Protein AF-A0A7J7L2Y9-F1 (afdb_monomer_lite)

Structure (mmCIF, N/CA/C/O backbone):
data_AF-A0A7J7L2Y9-F1
#
_entry.id   AF-A0A7J7L2Y9-F1
#
loop_
_atom_site.group_PDB
_atom_site.id
_atom_site.type_symbol
_atom_site.label_atom_id
_atom_site.label_alt_id
_atom_site.label_comp_id
_atom_site.label_asym_id
_atom_site.label_entity_id
_atom_site.label_seq_id
_atom_site.pdbx_PDB_ins_code
_atom_site.Cartn_x
_atom_site.Cartn_y
_atom_site.Cartn_z
_atom_site.occupancy
_atom_site.B_iso_or_equiv
_atom_site.auth_seq_id
_atom_site.auth_comp_id
_atom_site.auth_asym_id
_atom_site.auth_atom_id
_atom_site.pdbx_PDB_model_num
ATOM 1 N N . MET A 1 1 ? 35.751 3.168 -17.459 1.00 68.06 1 MET A N 1
ATOM 2 C CA . MET A 1 1 ? 35.121 4.435 -17.011 1.00 68.06 1 MET A CA 1
ATOM 3 C C . MET A 1 1 ? 33.620 4.453 -17.312 1.00 68.06 1 MET A C 1
ATOM 5 O O . MET A 1 1 ? 32.846 4.685 -16.393 1.00 68.06 1 MET A O 1
ATOM 9 N N . TYR A 1 2 ? 33.206 4.092 -18.534 1.00 78.19 2 TYR A N 1
ATOM 10 C CA . TYR A 1 2 ? 31.797 3.973 -18.947 1.00 78.19 2 TYR A CA 1
ATOM 11 C C . TYR A 1 2 ? 30.929 3.094 -18.023 1.00 78.19 2 TYR A C 1
ATOM 13 O O . TYR A 1 2 ? 29.854 3.510 -17.608 1.00 78.19 2 TYR A O 1
ATOM 21 N N . SER A 1 3 ? 31.435 1.933 -17.593 1.00 78.69 3 SER A N 1
ATOM 22 C CA . SER A 1 3 ? 30.725 1.029 -16.672 1.00 78.69 3 SER A CA 1
ATOM 23 C C . SER A 1 3 ? 30.419 1.648 -15.300 1.00 78.69 3 SER A C 1
ATOM 25 O O . SER A 1 3 ? 29.363 1.388 -14.728 1.00 78.69 3 SER A O 1
ATOM 27 N N . LYS A 1 4 ? 31.309 2.505 -14.777 1.00 83.50 4 LYS A N 1
ATOM 28 C CA . LYS A 1 4 ? 31.104 3.203 -13.495 1.00 83.50 4 LYS A CA 1
ATOM 29 C C . LYS A 1 4 ? 30.060 4.312 -13.623 1.00 83.50 4 LYS A C 1
ATOM 31 O O . LYS A 1 4 ? 29.207 4.441 -12.751 1.00 83.50 4 LYS A O 1
ATOM 36 N N . VAL A 1 5 ? 30.106 5.075 -14.717 1.00 89.75 5 VAL A N 1
ATOM 37 C CA . VAL A 1 5 ? 29.112 6.124 -15.000 1.00 89.75 5 VAL A CA 1
ATOM 38 C C . VAL A 1 5 ? 27.732 5.498 -15.195 1.00 89.75 5 VAL A C 1
ATOM 40 O O . VAL A 1 5 ? 26.779 5.920 -14.549 1.00 89.75 5 VAL A O 1
ATOM 43 N N . LEU A 1 6 ? 27.639 4.431 -15.993 1.00 86.50 6 LEU A N 1
ATOM 44 C CA . LEU A 1 6 ? 26.393 3.701 -16.217 1.00 86.50 6 LEU A CA 1
ATOM 45 C C . LEU A 1 6 ? 25.810 3.136 -14.913 1.00 86.50 6 LEU A C 1
ATOM 47 O O . LEU A 1 6 ? 24.625 3.308 -14.651 1.00 86.50 6 LEU A O 1
ATOM 51 N N . SER A 1 7 ? 26.639 2.519 -14.066 1.00 84.75 7 SER A N 1
ATOM 52 C CA . SER A 1 7 ? 26.204 1.998 -12.763 1.00 84.75 7 SER A CA 1
ATOM 53 C C . SER A 1 7 ? 25.677 3.103 -11.832 1.00 84.75 7 SER A C 1
ATOM 55 O O . SER A 1 7 ? 24.648 2.931 -11.174 1.00 84.75 7 SER A O 1
ATOM 57 N N . SER A 1 8 ? 26.322 4.274 -11.830 1.00 88.06 8 SER A N 1
ATOM 58 C CA . SER A 1 8 ? 25.872 5.445 -11.064 1.00 88.06 8 SER A CA 1
ATOM 59 C C . SER A 1 8 ? 24.520 5.983 -11.556 1.00 88.06 8 SER A C 1
ATOM 61 O O . SER A 1 8 ? 23.608 6.224 -10.756 1.00 88.06 8 SER A O 1
ATOM 63 N N . VAL A 1 9 ? 24.351 6.101 -12.878 1.00 91.00 9 VAL A N 1
ATOM 64 C CA . VAL A 1 9 ? 23.092 6.544 -13.497 1.00 91.00 9 VAL A CA 1
ATOM 65 C C . VAL A 1 9 ? 21.967 5.550 -13.206 1.00 91.00 9 VAL A C 1
ATOM 67 O O . VAL A 1 9 ? 20.908 5.955 -12.728 1.00 91.00 9 VAL A O 1
ATOM 70 N N . LEU A 1 10 ? 22.209 4.248 -13.402 1.00 87.88 10 LEU A N 1
ATOM 71 C CA . LEU A 1 10 ? 21.242 3.191 -13.095 1.00 87.88 10 LEU A CA 1
ATOM 72 C C . LEU A 1 10 ? 20.845 3.194 -11.619 1.00 87.88 10 LEU A C 1
ATOM 74 O O . LEU A 1 10 ? 19.669 3.055 -11.305 1.00 87.88 10 LEU A O 1
ATOM 78 N N . THR A 1 11 ? 21.795 3.413 -10.707 1.00 87.75 11 THR A N 1
ATOM 79 C CA . THR A 1 11 ? 21.499 3.503 -9.271 1.00 87.75 11 THR A CA 1
ATOM 80 C C . THR A 1 11 ? 20.627 4.717 -8.949 1.00 87.75 11 THR A C 1
ATOM 82 O O . THR A 1 11 ? 19.679 4.597 -8.176 1.00 87.75 11 THR A O 1
ATOM 85 N N . SER A 1 12 ? 20.895 5.872 -9.561 1.00 89.94 12 SER A N 1
ATOM 86 C CA . SER A 1 12 ? 20.072 7.076 -9.379 1.00 89.94 12 SER A CA 1
ATOM 87 C C . SER A 1 12 ? 18.645 6.874 -9.899 1.00 89.94 12 SER A C 1
ATOM 89 O O . SER A 1 12 ? 17.677 7.187 -9.204 1.00 89.94 12 SER A O 1
ATOM 91 N N . MET A 1 13 ? 18.501 6.282 -11.089 1.00 91.25 13 MET A N 1
ATOM 92 C CA . MET A 1 13 ? 17.195 5.945 -11.666 1.00 91.25 13 MET A CA 1
ATOM 93 C C . MET A 1 13 ? 16.457 4.893 -10.832 1.00 91.25 13 MET A C 1
ATOM 95 O O . MET A 1 13 ? 15.243 4.995 -10.653 1.00 91.25 13 MET A O 1
ATOM 99 N N . GLN A 1 14 ? 17.182 3.918 -10.278 1.00 88.00 14 GLN A N 1
ATOM 100 C CA . GLN A 1 14 ? 16.634 2.908 -9.379 1.00 88.00 14 GLN A CA 1
ATOM 101 C C . GLN A 1 14 ? 16.033 3.551 -8.130 1.00 88.00 14 GLN A C 1
ATOM 103 O O . GLN A 1 14 ? 14.875 3.297 -7.814 1.00 88.00 14 GLN A O 1
ATOM 108 N N . VAL A 1 15 ? 16.790 4.414 -7.446 1.00 88.19 15 VAL A N 1
ATOM 109 C CA . VAL A 1 15 ? 16.328 5.097 -6.226 1.00 88.19 15 VAL A CA 1
ATOM 110 C C . VAL A 1 15 ? 15.095 5.954 -6.510 1.00 88.19 15 VAL A C 1
ATOM 112 O O . VAL A 1 15 ? 14.123 5.909 -5.758 1.00 88.19 15 VAL A O 1
ATOM 115 N N . TRP A 1 16 ? 15.097 6.698 -7.618 1.00 90.69 16 TRP A N 1
ATOM 116 C CA . TRP A 1 16 ? 13.943 7.503 -8.019 1.00 90.69 16 TRP A CA 1
ATOM 117 C C . TRP A 1 16 ? 12.701 6.644 -8.294 1.00 90.69 16 TRP A C 1
ATOM 119 O O . TRP A 1 16 ? 11.602 6.969 -7.838 1.00 90.69 16 TRP A O 1
ATOM 129 N N . SER A 1 17 ? 12.881 5.522 -8.994 1.00 90.31 17 SER A N 1
ATOM 130 C CA . SER A 1 17 ? 11.797 4.591 -9.321 1.00 90.31 17 SER A CA 1
ATOM 131 C C . SER A 1 17 ? 11.218 3.950 -8.062 1.00 90.31 17 SER A C 1
ATOM 133 O O . SER A 1 17 ? 10.003 3.934 -7.872 1.00 90.31 17 SER A O 1
ATOM 135 N N . GLU A 1 18 ? 12.083 3.490 -7.157 1.00 87.62 18 GLU A N 1
ATOM 136 C CA . GLU A 1 1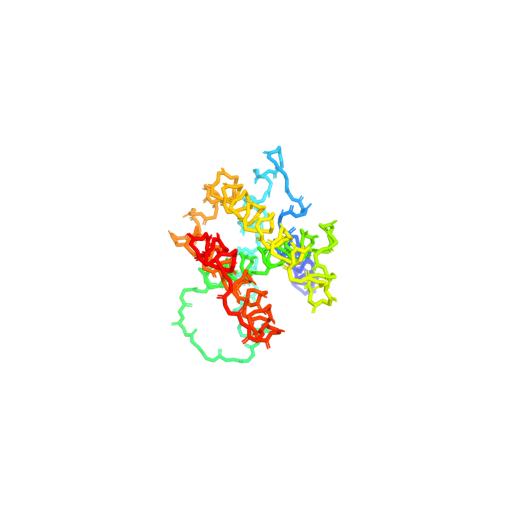8 ? 11.686 2.947 -5.857 1.00 87.62 18 GLU A CA 1
ATOM 137 C C . GLU A 1 18 ? 10.918 3.981 -5.031 1.00 87.62 18 GLU A C 1
ATOM 139 O O . GLU A 1 18 ? 9.863 3.659 -4.497 1.00 87.62 18 GLU A O 1
ATOM 144 N N . MET A 1 19 ? 11.369 5.238 -4.976 1.00 88.38 19 MET A N 1
ATOM 145 C CA . MET A 1 19 ? 10.673 6.301 -4.243 1.00 88.38 19 MET A CA 1
ATOM 146 C C . MET A 1 19 ? 9.240 6.522 -4.751 1.00 88.38 19 MET A C 1
ATOM 148 O O . MET A 1 19 ? 8.324 6.735 -3.956 1.00 88.38 19 MET A O 1
ATOM 152 N N . ARG A 1 20 ? 9.022 6.438 -6.069 1.00 90.00 20 ARG A N 1
ATOM 153 C CA . ARG A 1 20 ? 7.683 6.537 -6.672 1.00 90.00 20 ARG A CA 1
ATOM 154 C C . ARG A 1 20 ? 6.813 5.323 -6.360 1.00 90.00 20 ARG A C 1
ATOM 156 O O . ARG A 1 20 ? 5.628 5.497 -6.085 1.00 90.00 20 ARG A O 1
ATOM 163 N N . LEU A 1 21 ? 7.391 4.121 -6.374 1.00 90.81 21 LEU A N 1
ATOM 164 C CA . LEU A 1 21 ? 6.697 2.877 -6.027 1.00 90.81 21 LEU A CA 1
ATOM 165 C C . LEU A 1 21 ? 6.378 2.791 -4.526 1.00 90.81 21 LEU A C 1
ATOM 167 O O . LEU A 1 21 ? 5.343 2.261 -4.155 1.00 90.81 21 LEU A O 1
ATOM 171 N N . LEU A 1 22 ? 7.196 3.367 -3.647 1.00 90.81 22 LEU A N 1
ATOM 172 C CA . LEU A 1 22 ? 6.944 3.412 -2.199 1.00 90.81 22 LEU A CA 1
ATOM 173 C C . LEU A 1 22 ? 5.758 4.311 -1.801 1.00 90.81 22 LEU A C 1
ATOM 175 O O . LEU A 1 22 ? 5.251 4.207 -0.685 1.00 90.81 22 LEU A O 1
ATOM 179 N N . ASP A 1 23 ? 5.312 5.197 -2.692 1.00 91.06 23 ASP A N 1
ATOM 180 C CA . ASP A 1 23 ? 4.135 6.054 -2.507 1.00 91.06 23 ASP A CA 1
ATOM 181 C C . ASP A 1 23 ? 3.291 6.065 -3.795 1.00 91.06 23 ASP A C 1
ATOM 183 O O . ASP A 1 23 ? 2.898 7.125 -4.300 1.00 91.06 23 ASP A O 1
ATOM 187 N N . TYR A 1 24 ? 3.036 4.880 -4.371 1.00 92.94 24 TYR A N 1
ATOM 188 C CA . TYR A 1 24 ? 2.310 4.757 -5.639 1.00 92.94 24 TYR A CA 1
ATOM 189 C C . TYR A 1 24 ? 0.882 5.301 -5.554 1.00 92.94 24 TYR A C 1
ATOM 191 O O . TYR A 1 24 ? 0.395 5.869 -6.525 1.00 92.94 24 TYR A O 1
ATOM 199 N N . HIS A 1 25 ? 0.250 5.246 -4.379 1.00 91.25 25 HIS A N 1
ATOM 200 C CA . HIS A 1 25 ? -1.058 5.861 -4.131 1.00 91.25 25 HIS A CA 1
ATOM 201 C C . HIS A 1 25 ? -1.079 7.382 -4.355 1.00 91.25 25 HIS A C 1
ATOM 203 O O . HIS A 1 25 ? -2.137 7.943 -4.640 1.00 91.25 25 HIS A O 1
ATOM 209 N N . LYS A 1 26 ? 0.071 8.055 -4.194 1.00 89.94 26 LYS A N 1
ATOM 210 C CA . LYS A 1 26 ? 0.248 9.487 -4.482 1.00 89.94 26 LYS A CA 1
ATOM 211 C C . LYS A 1 26 ? 0.775 9.718 -5.894 1.00 89.94 26 LYS A C 1
ATOM 213 O O . LYS A 1 26 ? 0.414 10.703 -6.530 1.00 89.94 26 LYS A O 1
ATOM 218 N N . SER A 1 27 ? 1.674 8.853 -6.354 1.00 86.88 27 SER A N 1
ATOM 219 C CA . SER A 1 27 ? 2.384 9.033 -7.624 1.00 86.88 27 SER A CA 1
ATOM 220 C C . SER A 1 27 ? 1.551 8.632 -8.841 1.00 86.88 27 SER A C 1
ATOM 222 O O . SER A 1 27 ? 1.769 9.173 -9.924 1.00 86.88 27 SER A O 1
ATOM 224 N N . PHE A 1 28 ? 0.597 7.717 -8.671 1.00 88.88 28 PHE A N 1
ATOM 225 C CA . PHE A 1 28 ? -0.208 7.172 -9.755 1.00 88.88 28 PHE A CA 1
ATOM 226 C C . PHE A 1 28 ? -1.701 7.269 -9.447 1.00 88.88 28 PHE A C 1
ATOM 228 O O . PHE A 1 28 ? -2.158 7.077 -8.322 1.00 88.88 28 PHE A O 1
ATOM 235 N N . HIS A 1 29 ? -2.470 7.567 -10.486 1.00 83.50 29 HIS A N 1
ATOM 236 C CA . HIS A 1 29 ? -3.927 7.549 -10.478 1.00 83.50 29 HIS A CA 1
ATOM 237 C C . HIS A 1 29 ? -4.409 6.646 -11.618 1.00 83.50 29 HIS A C 1
ATOM 239 O O . HIS A 1 29 ? -3.602 6.130 -12.388 1.00 83.50 29 HIS A O 1
ATOM 245 N N . LYS A 1 30 ? -5.726 6.459 -11.755 1.00 75.94 30 LYS A N 1
ATOM 246 C CA . LYS A 1 30 ? -6.318 5.518 -12.722 1.00 75.94 30 LYS A CA 1
ATOM 247 C C . LYS A 1 30 ? -5.796 5.693 -14.163 1.00 75.94 30 LYS A C 1
ATOM 249 O O . LYS A 1 30 ? -5.631 4.703 -14.862 1.00 75.94 30 LYS A O 1
ATOM 254 N N . GLY A 1 31 ? -5.479 6.924 -14.576 1.00 80.62 31 GLY A N 1
ATOM 255 C CA . GLY A 1 31 ? -4.918 7.232 -15.899 1.00 80.62 31 GLY A CA 1
ATOM 256 C C . GLY A 1 31 ? -3.416 6.963 -16.054 1.00 80.62 31 GLY A C 1
ATOM 257 O O . GLY A 1 31 ? -2.957 6.702 -17.160 1.00 80.62 31 GLY A O 1
ATOM 258 N N . THR A 1 32 ? -2.638 6.978 -14.968 1.00 86.44 32 THR A N 1
ATOM 259 C CA . THR A 1 32 ? -1.181 6.742 -15.003 1.00 86.44 32 THR A CA 1
ATOM 260 C C . THR A 1 32 ? -0.780 5.370 -14.482 1.00 86.44 32 THR A C 1
ATOM 262 O O . THR A 1 32 ? 0.408 5.066 -14.401 1.00 86.44 32 THR A O 1
ATOM 265 N N . VAL A 1 33 ? -1.747 4.510 -14.161 1.00 85.38 33 VAL A N 1
ATOM 266 C CA . VAL A 1 33 ? -1.483 3.198 -13.566 1.00 85.38 33 VAL A CA 1
ATOM 267 C C . VAL A 1 33 ? -0.663 2.293 -14.499 1.00 85.38 33 VAL A C 1
ATOM 269 O O . VAL A 1 33 ? 0.223 1.587 -14.035 1.00 85.38 33 VAL A O 1
ATOM 272 N N . GLY A 1 34 ? -0.828 2.404 -15.822 1.00 85.12 34 GLY A N 1
ATOM 273 C CA . GLY A 1 34 ? 0.030 1.697 -16.787 1.00 85.12 34 GLY A CA 1
ATOM 274 C C . GLY A 1 34 ? 1.509 2.114 -16.726 1.00 85.12 34 GLY A C 1
ATOM 275 O O . GLY A 1 34 ? 2.397 1.297 -16.954 1.00 85.12 34 GLY A O 1
ATOM 276 N N . LEU A 1 35 ? 1.808 3.360 -16.334 1.00 87.50 35 LEU A N 1
ATOM 277 C CA . LEU A 1 35 ? 3.190 3.807 -16.117 1.00 87.50 35 LEU A CA 1
ATOM 278 C C . LEU A 1 35 ? 3.807 3.156 -14.875 1.00 87.50 35 LEU A C 1
ATOM 280 O O . LEU A 1 35 ? 5.018 2.943 -14.839 1.00 87.50 35 LEU A O 1
ATOM 284 N N . MET A 1 36 ? 2.988 2.816 -13.874 1.00 91.00 36 MET A N 1
ATOM 285 C CA . MET A 1 36 ? 3.441 2.093 -12.685 1.00 91.00 36 MET A CA 1
ATOM 286 C C . MET A 1 36 ? 3.956 0.702 -13.053 1.00 91.00 36 MET A C 1
ATOM 288 O O . MET A 1 36 ? 4.977 0.285 -12.517 1.00 91.00 36 MET A O 1
ATOM 292 N N . GLU A 1 37 ? 3.299 0.006 -13.985 1.00 89.12 37 GLU A N 1
ATOM 293 C CA . GLU A 1 37 ? 3.748 -1.307 -14.461 1.00 89.12 37 GLU A CA 1
ATOM 294 C C . GLU A 1 37 ? 5.133 -1.228 -15.116 1.00 89.12 37 GLU A C 1
ATOM 296 O O . GLU A 1 37 ? 6.037 -1.985 -14.755 1.00 89.12 37 GLU A O 1
ATOM 301 N N . ASN A 1 38 ? 5.328 -0.256 -16.012 1.00 90.06 38 ASN A N 1
ATOM 302 C CA . ASN A 1 38 ? 6.620 -0.016 -16.657 1.00 90.06 38 ASN A CA 1
ATOM 303 C C . ASN A 1 38 ? 7.707 0.319 -15.630 1.00 90.06 38 ASN A C 1
ATOM 305 O O . ASN A 1 38 ? 8.823 -0.196 -15.708 1.00 90.06 38 ASN A O 1
ATOM 309 N N . LEU A 1 39 ? 7.373 1.152 -14.641 1.00 90.81 39 LEU A N 1
ATOM 310 C CA . LEU A 1 39 ? 8.307 1.540 -13.591 1.00 90.81 39 LEU A CA 1
ATOM 311 C C . LEU A 1 39 ? 8.669 0.366 -12.675 1.00 90.81 39 LEU A C 1
ATOM 313 O O . LEU A 1 39 ? 9.819 0.248 -12.258 1.00 90.81 39 LEU A O 1
ATOM 317 N N . LEU A 1 40 ? 7.712 -0.514 -12.380 1.00 89.31 40 LEU A N 1
ATOM 318 C CA . LEU A 1 40 ? 7.939 -1.714 -11.582 1.00 89.31 40 LEU A CA 1
ATOM 319 C C . LEU A 1 40 ? 8.839 -2.704 -12.335 1.00 89.31 40 LEU A C 1
ATOM 321 O O . LEU A 1 40 ? 9.831 -3.168 -11.777 1.00 89.31 40 LEU A O 1
ATOM 325 N N . SER A 1 41 ? 8.561 -2.946 -13.619 1.00 89.69 41 SER A N 1
ATOM 326 C CA . SER A 1 41 ? 9.413 -3.755 -14.501 1.00 89.69 41 SER A CA 1
ATOM 327 C C . SER A 1 41 ? 10.848 -3.215 -14.565 1.00 89.69 41 SER A C 1
ATOM 329 O O . SER A 1 41 ? 11.813 -3.962 -14.372 1.00 89.69 41 SER A O 1
ATOM 331 N N . PHE A 1 42 ? 10.998 -1.898 -14.742 1.00 89.94 42 PHE A N 1
ATOM 332 C CA . PHE A 1 42 ? 12.292 -1.220 -14.723 1.00 89.94 42 PHE A CA 1
ATOM 333 C C . PHE A 1 42 ? 13.015 -1.388 -13.379 1.00 89.94 42 PHE A C 1
ATOM 335 O O . PHE A 1 42 ? 14.149 -1.866 -13.354 1.00 89.94 42 PHE A O 1
ATOM 342 N N . ALA A 1 43 ? 12.358 -1.066 -12.260 1.00 87.62 43 ALA A N 1
ATOM 343 C CA . ALA A 1 43 ? 12.958 -1.129 -10.928 1.00 87.62 43 ALA A CA 1
ATOM 344 C C . ALA A 1 43 ? 13.378 -2.554 -10.535 1.00 87.62 43 ALA A C 1
ATOM 346 O O . ALA A 1 43 ? 14.377 -2.750 -9.842 1.00 87.62 43 ALA A O 1
ATOM 347 N N . LEU A 1 44 ? 12.631 -3.571 -10.964 1.00 85.44 44 LEU A N 1
ATOM 348 C CA . LEU A 1 44 ? 12.986 -4.968 -10.722 1.00 85.44 44 LEU A CA 1
ATOM 349 C C . LEU A 1 44 ? 14.148 -5.419 -11.614 1.00 85.44 44 LEU A C 1
ATOM 351 O O . LEU A 1 44 ? 15.061 -6.094 -11.138 1.00 85.44 44 LEU A O 1
ATOM 355 N N . SER A 1 45 ? 14.153 -5.011 -12.883 1.00 87.06 45 SER A N 1
ATOM 356 C CA . SER A 1 45 ? 15.222 -5.340 -13.834 1.00 87.06 45 SER A CA 1
ATOM 357 C C . SER A 1 45 ? 16.550 -4.692 -13.444 1.00 87.06 45 SER A C 1
ATOM 359 O O . SER A 1 45 ? 17.580 -5.362 -13.403 1.00 87.06 45 SER A O 1
ATOM 361 N N . VAL A 1 46 ? 16.537 -3.411 -13.072 1.00 85.88 46 VAL A N 1
ATOM 362 C CA . VAL A 1 46 ? 17.740 -2.691 -12.637 1.00 85.88 46 VAL A CA 1
ATOM 363 C C . VAL A 1 46 ? 18.243 -3.203 -11.286 1.00 85.88 46 VAL A C 1
ATOM 365 O O . VAL A 1 46 ? 19.452 -3.356 -11.120 1.00 85.88 46 VAL A O 1
ATOM 368 N N . ALA A 1 47 ? 17.361 -3.569 -10.347 1.00 84.12 47 ALA A N 1
ATOM 369 C CA . ALA A 1 47 ? 17.778 -4.230 -9.106 1.00 84.12 47 ALA A CA 1
ATOM 370 C C . ALA A 1 47 ? 18.513 -5.557 -9.370 1.00 84.12 47 ALA A C 1
ATOM 372 O O . ALA A 1 47 ? 19.537 -5.820 -8.7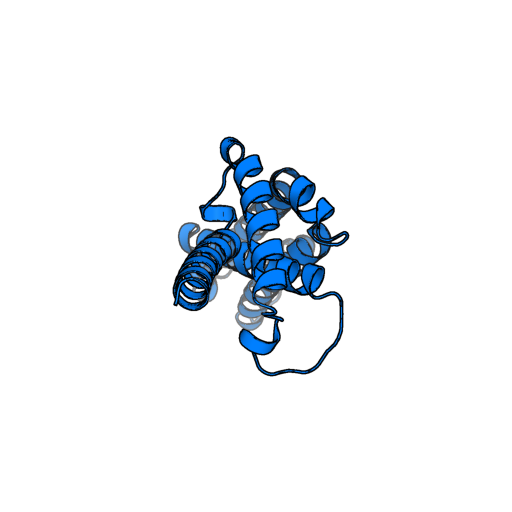33 1.00 84.12 47 ALA A O 1
ATOM 373 N N . LYS A 1 48 ? 18.030 -6.361 -10.331 1.00 83.94 48 LYS A N 1
ATOM 374 C CA . LYS A 1 48 ? 18.699 -7.597 -10.772 1.00 83.94 48 LYS A CA 1
ATOM 375 C C . LYS A 1 48 ? 20.066 -7.306 -11.400 1.00 83.94 48 LYS A C 1
ATOM 377 O O . LYS A 1 48 ? 21.044 -7.936 -11.013 1.00 83.94 48 LYS A O 1
ATOM 382 N N . ILE A 1 49 ? 20.156 -6.325 -12.303 1.00 82.56 49 ILE A N 1
ATOM 383 C CA . ILE A 1 49 ? 21.414 -5.937 -12.975 1.00 82.56 49 ILE A CA 1
ATOM 384 C C . ILE A 1 49 ? 22.459 -5.434 -11.973 1.00 82.56 49 ILE A C 1
ATOM 386 O O . ILE A 1 49 ? 23.627 -5.804 -12.054 1.00 82.56 49 ILE A O 1
ATOM 390 N N . LEU A 1 50 ? 22.050 -4.612 -11.006 1.00 80.50 50 LEU A N 1
ATOM 391 C CA . LEU A 1 50 ? 22.940 -4.083 -9.969 1.00 80.50 50 LEU A CA 1
ATOM 392 C C . LEU A 1 50 ? 23.293 -5.127 -8.893 1.00 80.50 50 LEU A C 1
ATOM 394 O O . LEU A 1 50 ? 23.977 -4.786 -7.929 1.00 80.50 50 LEU A O 1
ATOM 398 N N . ASN A 1 51 ? 22.800 -6.369 -9.022 1.00 70.12 51 ASN A N 1
ATOM 399 C CA . ASN A 1 51 ? 22.863 -7.428 -8.012 1.00 70.12 51 ASN A CA 1
ATOM 400 C C . ASN A 1 51 ? 22.467 -6.923 -6.608 1.00 70.12 51 ASN A C 1
ATOM 402 O O . ASN A 1 51 ? 22.999 -7.336 -5.575 1.00 70.12 51 ASN A O 1
ATOM 406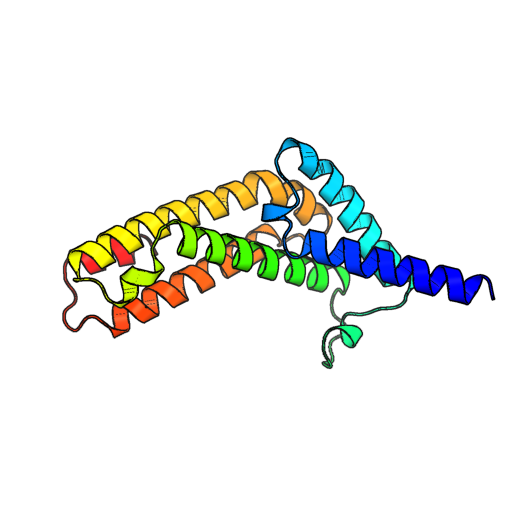 N N . LYS A 1 52 ? 21.547 -5.953 -6.572 1.00 63.88 52 LYS A N 1
ATOM 407 C CA . LYS A 1 52 ? 21.153 -5.227 -5.369 1.00 63.88 52 LYS A CA 1
ATOM 408 C C . LYS A 1 52 ? 19.977 -5.973 -4.745 1.00 63.88 52 LYS A C 1
ATOM 410 O O . LYS A 1 52 ? 18.828 -5.540 -4.811 1.00 63.88 52 LYS A O 1
ATOM 415 N N . GLY A 1 53 ? 20.277 -7.136 -4.168 1.00 54.47 53 GLY A N 1
ATOM 416 C CA . GLY A 1 53 ? 19.342 -7.846 -3.299 1.00 54.47 53 GLY A CA 1
ATOM 417 C C . GLY A 1 53 ? 18.891 -6.970 -2.121 1.00 54.47 53 GLY A C 1
ATOM 418 O O . GLY A 1 53 ? 19.507 -5.946 -1.805 1.00 54.47 53 GLY A O 1
ATOM 419 N N . ILE A 1 54 ? 17.810 -7.378 -1.449 1.00 48.59 54 ILE A N 1
ATOM 420 C CA . ILE A 1 54 ? 17.226 -6.693 -0.272 1.00 48.59 54 ILE A CA 1
ATOM 421 C C . ILE A 1 54 ? 18.258 -6.480 0.856 1.00 48.59 54 ILE A C 1
ATOM 423 O O . ILE A 1 54 ? 18.101 -5.580 1.680 1.00 48.59 54 ILE A O 1
ATOM 427 N N . SER A 1 55 ? 19.368 -7.224 0.829 1.00 46.50 55 SER A N 1
ATOM 428 C CA . SER A 1 55 ? 20.545 -7.051 1.684 1.00 46.50 55 SER A CA 1
ATOM 429 C C . SER A 1 55 ? 21.061 -5.608 1.761 1.00 46.50 55 SER A C 1
ATOM 431 O O . SER A 1 55 ? 21.550 -5.205 2.813 1.00 46.50 55 SER A O 1
ATOM 433 N N . ASN A 1 56 ? 20.895 -4.802 0.707 1.00 46.56 56 ASN A N 1
ATOM 434 C CA . ASN A 1 56 ? 21.306 -3.393 0.708 1.00 46.56 56 ASN A CA 1
ATOM 435 C C . ASN A 1 56 ? 20.253 -2.413 1.253 1.00 46.56 56 ASN A C 1
ATOM 437 O O . ASN A 1 56 ? 20.544 -1.221 1.333 1.00 46.56 56 ASN A O 1
ATOM 441 N N . LEU A 1 57 ? 19.050 -2.875 1.617 1.00 49.12 57 LEU A N 1
ATOM 442 C CA . LEU A 1 57 ? 18.044 -2.027 2.262 1.00 49.12 57 LEU A CA 1
ATOM 443 C C . LEU A 1 57 ? 17.996 -2.238 3.780 1.00 49.12 57 LEU A C 1
ATOM 445 O O . LEU A 1 57 ? 17.857 -1.246 4.487 1.00 49.12 57 LEU A O 1
ATOM 449 N N . LYS A 1 58 ? 18.187 -3.468 4.293 1.00 44.78 58 LYS A N 1
ATOM 450 C CA . LYS A 1 58 ? 18.516 -3.764 5.705 1.00 44.78 58 LYS A CA 1
ATOM 451 C C . LYS A 1 58 ? 19.201 -5.133 5.827 1.00 44.78 58 LYS A C 1
ATOM 453 O O . LYS A 1 58 ? 18.697 -6.128 5.323 1.00 44.78 58 LYS A O 1
ATOM 458 N N . ARG A 1 59 ? 20.325 -5.173 6.548 1.00 50.12 59 ARG A N 1
ATOM 459 C CA . ARG A 1 59 ? 21.014 -6.367 7.072 1.00 50.12 59 ARG A CA 1
ATOM 460 C C . ARG A 1 59 ? 20.011 -7.425 7.573 1.00 50.12 59 ARG A C 1
ATOM 462 O O . ARG A 1 59 ? 19.294 -7.156 8.531 1.00 50.12 59 ARG A O 1
ATOM 469 N N . GLY A 1 60 ? 19.993 -8.614 6.966 1.00 35.44 60 GLY A N 1
ATOM 470 C CA . GLY A 1 60 ? 19.188 -9.752 7.426 1.00 35.44 60 GLY A CA 1
ATOM 471 C C . GLY A 1 60 ? 19.050 -10.855 6.374 1.00 35.44 60 GLY A C 1
ATOM 472 O O . GLY A 1 60 ? 18.604 -10.594 5.263 1.00 35.44 60 GLY A O 1
ATOM 473 N N . ASN A 1 61 ? 19.476 -12.065 6.740 1.00 40.72 61 ASN A N 1
ATOM 474 C CA . ASN A 1 61 ? 19.438 -13.303 5.958 1.00 40.72 61 ASN A CA 1
ATOM 475 C C . ASN A 1 61 ? 18.039 -13.674 5.443 1.00 40.72 61 ASN A C 1
ATOM 477 O O . ASN A 1 61 ? 17.051 -13.501 6.151 1.00 40.72 61 ASN A O 1
ATOM 481 N N . GLY A 1 62 ? 18.008 -14.316 4.274 1.00 36.97 62 GLY A N 1
ATOM 482 C CA . GLY A 1 62 ? 16.857 -15.065 3.771 1.00 36.97 62 GLY A CA 1
ATOM 483 C C . GLY A 1 62 ? 16.847 -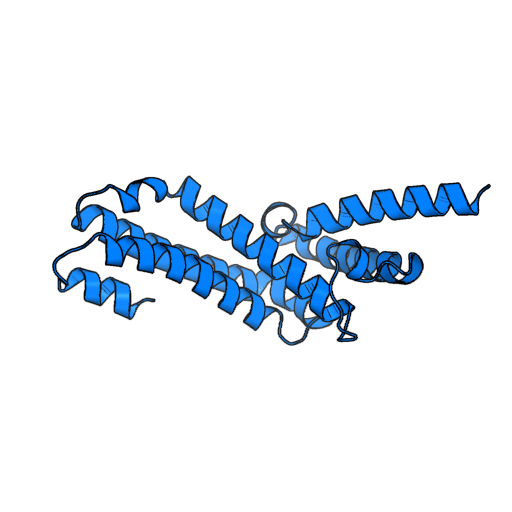15.113 2.248 1.00 36.97 62 GLY A C 1
ATOM 484 O O . GLY A 1 62 ? 16.485 -14.134 1.601 1.00 36.97 62 GLY A O 1
ATOM 485 N N . VAL A 1 63 ? 17.278 -16.237 1.673 1.00 48.12 63 VAL A N 1
ATOM 486 C CA . VAL A 1 63 ? 17.053 -16.553 0.256 1.00 48.12 63 VAL A CA 1
ATOM 487 C C . VAL A 1 63 ? 15.586 -16.948 0.124 1.00 48.12 63 VAL A C 1
ATOM 489 O O . VAL A 1 63 ? 15.228 -18.103 0.308 1.00 48.12 63 VAL A O 1
ATOM 492 N N . GLU A 1 64 ? 14.735 -15.967 -0.141 1.00 45.81 64 GLU A N 1
ATOM 493 C CA . GLU A 1 64 ? 13.331 -16.159 -0.495 1.00 45.81 64 GLU A CA 1
ATOM 494 C C . GLU A 1 64 ? 12.946 -15.083 -1.513 1.00 45.81 64 GLU A C 1
ATOM 496 O O . GLU A 1 64 ? 13.462 -13.964 -1.447 1.00 45.81 64 GLU A O 1
ATOM 501 N N . ASP A 1 65 ? 12.115 -15.464 -2.488 1.00 51.94 65 ASP A N 1
ATOM 502 C CA . ASP A 1 65 ? 11.700 -14.714 -3.683 1.00 51.94 65 ASP A CA 1
ATOM 503 C C . ASP A 1 65 ? 11.933 -13.190 -3.602 1.00 51.94 65 ASP A C 1
ATOM 505 O O . ASP A 1 65 ? 11.117 -12.402 -3.108 1.00 51.94 65 ASP A O 1
ATOM 509 N N . SER A 1 66 ? 13.105 -12.768 -4.090 1.00 58.91 66 SER A N 1
ATOM 510 C CA . SER A 1 66 ? 13.601 -11.396 -3.939 1.00 58.91 66 SER A CA 1
ATOM 511 C C . SER A 1 66 ? 12.728 -10.367 -4.656 1.00 58.91 66 SER A C 1
ATOM 513 O O . SER A 1 66 ? 12.793 -9.178 -4.337 1.00 58.91 66 SER A O 1
ATOM 515 N N . THR A 1 67 ? 11.906 -10.812 -5.611 1.00 58.72 67 THR A N 1
ATOM 516 C CA . THR A 1 67 ? 10.977 -9.958 -6.351 1.00 58.72 67 THR A CA 1
ATOM 517 C C . THR A 1 67 ? 9.685 -9.773 -5.562 1.00 58.72 67 THR A C 1
ATOM 519 O O . THR A 1 67 ? 9.309 -8.627 -5.301 1.00 58.72 67 THR A O 1
ATOM 522 N N . GLY A 1 68 ? 9.072 -10.866 -5.091 1.00 63.47 68 GLY A N 1
ATOM 523 C CA . GLY A 1 68 ? 7.868 -10.819 -4.256 1.00 63.47 68 GLY A CA 1
ATOM 524 C C . GLY A 1 68 ? 8.068 -10.007 -2.974 1.00 63.47 68 GLY A C 1
ATOM 525 O O . GLY A 1 68 ? 7.291 -9.102 -2.679 1.00 63.47 68 GLY A O 1
ATOM 526 N N . SER A 1 69 ? 9.195 -10.208 -2.286 1.00 75.75 69 SER A N 1
ATOM 527 C CA . SER A 1 69 ? 9.523 -9.490 -1.046 1.00 75.75 69 SER A CA 1
ATOM 528 C C . SER A 1 69 ? 9.735 -7.973 -1.240 1.00 75.75 69 SER A C 1
ATOM 530 O O . SER A 1 69 ? 9.375 -7.161 -0.381 1.00 75.75 69 SER A O 1
ATOM 532 N N . ARG A 1 70 ? 10.249 -7.542 -2.403 1.00 80.62 70 ARG A N 1
ATOM 533 C CA . ARG A 1 70 ? 10.392 -6.109 -2.734 1.00 80.62 70 ARG A CA 1
ATOM 534 C C . ARG A 1 70 ? 9.058 -5.463 -3.083 1.00 80.62 70 ARG A C 1
ATOM 536 O O . ARG A 1 70 ? 8.782 -4.356 -2.623 1.00 80.62 70 ARG A O 1
ATOM 543 N N . VAL A 1 71 ? 8.237 -6.149 -3.873 1.00 85.50 71 VAL A N 1
ATOM 544 C CA . VAL A 1 71 ? 6.887 -5.681 -4.213 1.00 85.50 71 VAL A CA 1
ATOM 545 C C . VAL A 1 71 ? 6.039 -5.572 -2.944 1.00 85.50 71 VAL A C 1
ATOM 547 O O . VAL A 1 71 ? 5.387 -4.552 -2.737 1.00 85.50 71 VAL A O 1
ATOM 550 N N . ASP A 1 72 ? 6.153 -6.534 -2.029 1.00 88.00 72 ASP A N 1
ATOM 551 C CA . ASP A 1 72 ? 5.531 -6.478 -0.705 1.00 88.00 72 ASP A CA 1
ATOM 552 C C . ASP A 1 72 ? 5.922 -5.252 0.095 1.00 88.00 72 ASP A C 1
ATOM 554 O O . ASP A 1 72 ? 5.081 -4.630 0.747 1.00 88.00 72 ASP A O 1
ATOM 558 N N . TYR A 1 73 ? 7.203 -4.903 0.066 1.00 89.00 73 TYR A N 1
ATOM 559 C CA . TYR A 1 73 ? 7.691 -3.720 0.750 1.00 89.00 73 TYR A CA 1
ATOM 560 C C . TYR A 1 73 ? 7.078 -2.438 0.170 1.00 89.00 73 TYR A C 1
ATOM 562 O O . TYR A 1 73 ? 6.639 -1.576 0.937 1.00 89.00 73 TYR A O 1
ATOM 570 N N . PHE A 1 74 ? 6.973 -2.333 -1.160 1.00 89.94 74 PHE A N 1
ATOM 571 C CA . PHE A 1 74 ? 6.314 -1.204 -1.825 1.00 89.94 74 PHE A CA 1
ATOM 572 C C . PHE A 1 74 ? 4.830 -1.107 -1.463 1.00 89.94 74 PHE A C 1
ATOM 574 O O . PHE A 1 74 ? 4.367 -0.027 -1.097 1.00 89.94 74 PHE A O 1
ATOM 581 N N . ILE A 1 75 ? 4.110 -2.233 -1.484 1.00 92.19 75 ILE A N 1
ATOM 582 C CA . ILE A 1 75 ? 2.696 -2.310 -1.093 1.00 92.19 75 ILE A CA 1
ATOM 583 C C . ILE A 1 75 ? 2.527 -1.858 0.354 1.00 92.19 75 ILE A C 1
ATOM 585 O O . ILE A 1 75 ? 1.805 -0.899 0.624 1.00 92.19 75 ILE A O 1
ATOM 589 N N . LYS A 1 76 ? 3.244 -2.490 1.292 1.00 92.00 76 LYS A N 1
ATOM 590 C CA . LYS A 1 76 ? 3.146 -2.188 2.727 1.00 92.00 76 LYS A CA 1
ATOM 591 C C . LYS A 1 76 ? 3.387 -0.706 3.008 1.00 92.00 76 LYS A C 1
ATOM 593 O O . LYS A 1 76 ? 2.630 -0.094 3.761 1.00 92.00 76 LYS A O 1
ATOM 598 N N . LEU A 1 77 ? 4.424 -0.115 2.410 1.00 91.50 77 LEU A N 1
ATOM 599 C CA . LEU A 1 77 ? 4.741 1.293 2.646 1.00 91.50 77 LEU A CA 1
ATOM 600 C C . LEU A 1 77 ? 3.768 2.247 1.969 1.00 91.50 77 LEU A C 1
ATOM 602 O O . LEU A 1 77 ? 3.309 3.179 2.628 1.00 91.50 77 LEU A O 1
ATOM 606 N N . SER A 1 78 ? 3.399 2.013 0.710 1.00 93.75 78 SER A N 1
ATOM 607 C CA . SER A 1 78 ? 2.470 2.912 0.029 1.00 93.75 78 SER A CA 1
ATOM 608 C C . SER A 1 78 ? 1.088 2.882 0.671 1.00 93.75 78 SER A C 1
ATOM 610 O O . SER A 1 78 ? 0.491 3.944 0.843 1.00 93.75 78 SER A O 1
ATOM 612 N N . VAL A 1 79 ? 0.593 1.702 1.047 1.00 93.69 79 VAL A N 1
ATOM 613 C CA . VAL A 1 79 ? -0.698 1.532 1.725 1.00 93.69 79 VAL A CA 1
ATOM 614 C C . VAL A 1 79 ? -0.681 2.218 3.090 1.00 93.69 79 VAL A C 1
ATOM 616 O O . VAL A 1 79 ? -1.595 2.975 3.415 1.00 93.69 79 VAL A O 1
ATOM 619 N N . ARG A 1 80 ? 0.392 2.040 3.875 1.00 92.25 80 ARG A N 1
ATOM 620 C CA . ARG A 1 80 ? 0.559 2.732 5.161 1.00 92.25 80 ARG A CA 1
ATOM 621 C C . ARG A 1 80 ? 0.619 4.252 4.992 1.00 92.25 80 ARG A C 1
ATOM 623 O O . ARG A 1 80 ? 0.011 4.973 5.780 1.00 92.25 80 ARG A O 1
ATOM 630 N N . ASN A 1 81 ? 1.319 4.745 3.972 1.00 91.62 81 ASN A N 1
ATOM 631 C CA . ASN A 1 81 ? 1.395 6.174 3.666 1.00 91.62 81 ASN A CA 1
ATOM 632 C C . ASN A 1 81 ? 0.028 6.736 3.254 1.00 91.62 81 ASN A C 1
ATOM 634 O O . ASN A 1 81 ? -0.339 7.828 3.689 1.00 91.62 81 ASN A O 1
ATOM 638 N N . ALA A 1 82 ? -0.740 5.996 2.450 1.00 92.62 82 ALA A N 1
ATOM 639 C CA . ALA A 1 82 ? -2.097 6.371 2.062 1.00 92.62 82 ALA A CA 1
ATOM 640 C C . ALA A 1 82 ? -3.035 6.424 3.277 1.00 92.62 82 ALA A C 1
ATOM 642 O O . ALA A 1 82 ? -3.719 7.429 3.472 1.00 92.62 82 ALA A O 1
ATOM 643 N N . PHE A 1 83 ? -2.991 5.403 4.138 1.00 91.75 83 PHE A N 1
ATOM 644 C CA . PHE A 1 83 ? -3.753 5.371 5.385 1.00 91.75 83 PHE A CA 1
ATOM 645 C C . PHE A 1 83 ? -3.384 6.540 6.306 1.00 91.75 83 PHE A C 1
ATOM 647 O O . PHE A 1 83 ? -4.265 7.208 6.835 1.00 91.75 83 PHE A O 1
ATOM 654 N N . SER A 1 84 ? -2.090 6.830 6.476 1.00 90.00 84 SER A N 1
ATOM 655 C CA . SER A 1 84 ? -1.641 7.946 7.315 1.00 90.00 84 SER A CA 1
ATOM 656 C C . SER A 1 84 ? -2.167 9.283 6.796 1.00 90.00 84 SER A C 1
ATOM 658 O O . SER A 1 84 ? -2.661 10.083 7.578 1.00 90.00 84 SER A O 1
ATOM 660 N N . LYS A 1 85 ? -2.117 9.525 5.480 1.00 88.69 85 LYS A N 1
ATOM 661 C CA . LYS A 1 85 ? -2.656 10.758 4.882 1.00 88.69 85 LYS A CA 1
ATOM 662 C C . LYS A 1 85 ? -4.165 10.874 5.084 1.00 88.69 85 LYS A C 1
ATOM 664 O O . LYS A 1 85 ? -4.639 11.938 5.456 1.00 88.69 85 LYS A O 1
ATOM 669 N N . MET A 1 86 ? -4.904 9.789 4.865 1.00 88.00 86 MET A N 1
ATOM 670 C CA . MET A 1 86 ? -6.348 9.714 5.112 1.00 88.00 86 MET A CA 1
ATOM 671 C C . MET A 1 86 ? -6.681 10.019 6.580 1.00 88.00 86 MET A C 1
ATOM 673 O O . MET A 1 86 ? -7.560 10.829 6.862 1.00 88.00 86 MET A O 1
ATOM 677 N N . PHE A 1 87 ? -5.923 9.438 7.513 1.00 82.50 87 PHE A N 1
ATOM 678 C CA . PHE A 1 87 ? -6.073 9.676 8.945 1.00 82.50 87 PHE A CA 1
ATOM 679 C C . PHE A 1 87 ? -5.845 11.153 9.321 1.00 82.50 87 PHE A C 1
ATOM 681 O O . PHE A 1 87 ? -6.663 11.734 10.036 1.00 82.50 87 PHE A O 1
ATOM 688 N N . GLU A 1 88 ? -4.791 11.783 8.796 1.00 83.94 88 GLU A N 1
ATOM 689 C CA . GLU A 1 88 ? -4.507 13.205 9.037 1.00 83.94 88 GLU A CA 1
ATOM 690 C C . GLU A 1 88 ? -5.565 14.129 8.406 1.00 83.94 88 GLU A C 1
ATOM 692 O O . GLU A 1 88 ? -6.096 15.011 9.081 1.00 83.94 88 GLU A O 1
ATOM 697 N N . ILE A 1 89 ? -5.932 13.906 7.135 1.00 80.38 89 ILE A N 1
ATOM 698 C CA . ILE A 1 89 ? -6.905 14.739 6.398 1.00 80.38 89 ILE A CA 1
ATOM 699 C C . ILE A 1 89 ? -8.297 14.663 7.028 1.00 80.38 89 ILE A C 1
ATOM 701 O O . ILE A 1 89 ? -8.990 15.675 7.116 1.00 80.38 89 ILE A O 1
ATOM 705 N N . GLY A 1 90 ? -8.702 13.487 7.513 1.00 69.44 90 GLY A N 1
ATOM 706 C CA . GLY A 1 90 ? -9.966 13.329 8.226 1.00 69.44 90 GLY A CA 1
ATOM 707 C C . GLY A 1 90 ? -10.034 14.142 9.527 1.00 69.44 90 GLY A C 1
ATOM 708 O O . GLY A 1 90 ? -11.109 14.278 10.105 1.00 69.44 90 GLY A O 1
ATOM 709 N N . GLY A 1 91 ? -8.926 14.695 10.031 1.00 65.50 91 GLY A N 1
ATOM 710 C CA . GLY A 1 91 ? -8.877 15.281 11.373 1.00 65.50 91 GLY A CA 1
ATOM 711 C C . GLY A 1 91 ? -9.041 14.217 12.462 1.00 65.50 91 GLY A C 1
ATOM 712 O O . GLY A 1 91 ? -9.486 14.517 13.572 1.00 65.50 91 GLY A O 1
ATOM 713 N N . ASN A 1 92 ? -8.708 12.961 12.137 1.00 65.25 92 ASN A N 1
ATOM 714 C CA . ASN A 1 92 ? -8.841 11.818 13.033 1.00 65.25 92 ASN A CA 1
ATOM 715 C C . ASN A 1 92 ? -7.739 11.791 14.106 1.00 65.25 92 ASN A C 1
ATOM 717 O O . ASN A 1 92 ? -7.855 11.043 15.074 1.00 65.25 92 ASN A O 1
ATOM 721 N N . SER A 1 93 ? -6.719 12.650 13.999 1.00 62.47 93 SER A N 1
ATOM 722 C CA . SER A 1 93 ? -5.702 12.862 15.039 1.00 62.47 93 SER A CA 1
ATOM 723 C C . SER A 1 93 ? -6.315 13.226 16.397 1.00 62.47 93 SER A C 1
ATOM 725 O O . SER A 1 93 ? -5.808 12.801 17.430 1.00 62.47 93 SER A O 1
ATOM 727 N N . LYS A 1 94 ? -7.471 13.906 16.397 1.00 59.56 94 LYS A N 1
ATOM 728 C CA . LYS A 1 94 ? -8.220 14.275 17.609 1.00 59.56 94 LYS A CA 1
ATOM 729 C C . LYS A 1 94 ? -9.130 13.167 18.155 1.00 59.56 94 LYS A C 1
ATOM 731 O O . LYS A 1 94 ? -9.708 13.359 19.216 1.00 59.56 94 LYS A O 1
ATOM 736 N N . ILE A 1 95 ? -9.280 12.021 17.474 1.00 63.84 95 ILE A N 1
ATOM 737 C CA . ILE A 1 95 ? -10.083 10.880 17.977 1.00 63.84 95 ILE A CA 1
ATOM 738 C C . ILE A 1 95 ? -9.528 10.367 19.307 1.00 63.84 95 ILE A C 1
ATOM 740 O O . ILE A 1 95 ? -10.290 9.898 20.141 1.00 63.84 95 ILE A O 1
ATOM 744 N N . VAL A 1 96 ? -8.212 10.471 19.502 1.00 59.41 96 VAL A N 1
ATOM 745 C CA . VAL A 1 96 ? -7.519 9.969 20.695 1.00 59.41 96 VAL A CA 1
ATOM 746 C C . VAL A 1 96 ? -7.800 10.831 21.938 1.00 59.41 96 VAL A C 1
ATOM 748 O O . VAL A 1 96 ? -7.641 10.347 23.049 1.00 59.41 96 VAL A O 1
ATOM 751 N N . GLU A 1 97 ? -8.261 12.074 21.760 1.00 58.69 97 GLU A N 1
ATOM 752 C CA . GLU A 1 97 ? -8.475 13.055 22.842 1.00 58.69 97 GLU A CA 1
ATOM 753 C C . GLU A 1 97 ? -9.938 13.525 22.955 1.00 58.69 97 GLU A C 1
ATOM 755 O O . GLU A 1 97 ? -10.264 14.368 23.788 1.00 58.69 97 GLU A O 1
ATOM 760 N N . ALA A 1 98 ? -10.826 13.041 22.085 1.00 60.31 98 ALA A N 1
ATOM 761 C CA . ALA A 1 98 ? -12.205 13.507 22.010 1.00 60.31 98 ALA A CA 1
ATOM 762 C C . ALA A 1 98 ? -13.144 12.708 22.925 1.00 60.31 98 ALA A C 1
ATOM 764 O O . ALA A 1 98 ? -12.929 11.523 23.161 1.00 60.31 98 ALA A O 1
ATOM 765 N N . GLU A 1 99 ? -14.240 13.347 23.349 1.00 63.91 99 GLU A N 1
ATOM 766 C CA . GLU A 1 99 ? -15.361 12.687 24.029 1.00 63.91 99 GLU A CA 1
ATOM 767 C C . GLU A 1 99 ? -15.814 11.420 23.281 1.00 63.91 99 GLU A C 1
ATOM 769 O O . GLU A 1 99 ? -15.836 11.392 22.041 1.00 63.91 99 GLU A O 1
ATOM 774 N N . ASP A 1 100 ? -16.238 10.400 24.037 1.00 66.69 100 ASP A N 1
ATOM 775 C CA . ASP A 1 100 ? -16.573 9.054 23.543 1.00 66.69 100 ASP A CA 1
ATOM 776 C C . ASP A 1 100 ? -17.467 9.057 22.293 1.00 66.69 100 ASP A C 1
ATOM 778 O O . ASP A 1 100 ? -17.286 8.248 21.376 1.00 66.69 100 ASP A O 1
ATOM 782 N N . GLU A 1 101 ? -18.414 9.995 22.209 1.00 66.62 101 GLU A N 1
ATOM 783 C CA . GLU A 1 101 ? -19.327 10.108 21.074 1.00 66.62 101 GLU A CA 1
ATOM 784 C C . GLU A 1 101 ? -18.647 10.596 19.785 1.00 66.62 101 GLU A C 1
ATOM 786 O O . GLU A 1 101 ? -18.909 10.068 18.697 1.00 66.62 101 GLU A O 1
ATOM 791 N N . LYS A 1 102 ? -17.767 11.593 19.883 1.00 69.62 102 LYS A N 1
ATOM 792 C CA . LYS A 1 102 ? -17.058 12.153 18.728 1.00 69.62 102 LYS A CA 1
ATOM 793 C C . LYS A 1 102 ? -15.972 11.194 18.243 1.00 69.62 102 LYS A C 1
ATOM 795 O O . LYS A 1 102 ? -15.791 11.041 17.033 1.00 69.62 102 LYS A O 1
ATOM 800 N N . ALA A 1 103 ? -15.320 10.496 19.169 1.00 74.12 103 ALA A N 1
ATOM 801 C CA . ALA A 1 103 ? -14.334 9.471 18.863 1.00 74.12 103 ALA A CA 1
ATOM 802 C C . ALA A 1 103 ? -14.961 8.238 18.173 1.00 74.12 103 ALA A C 1
ATOM 804 O O . ALA A 1 103 ? -14.452 7.786 17.146 1.00 74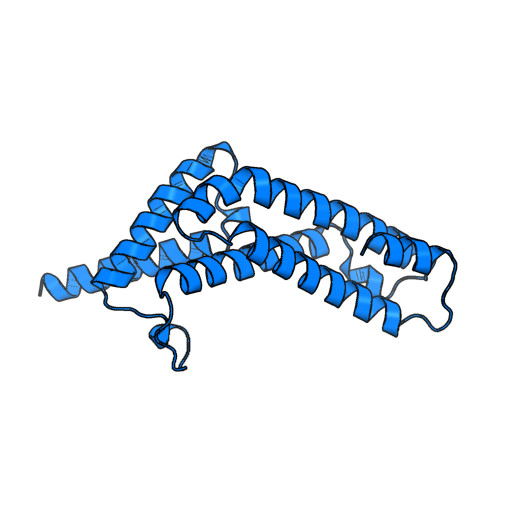.12 103 ALA A O 1
ATOM 805 N N . SER A 1 104 ? -16.128 7.764 18.635 1.00 76.88 104 SER A N 1
ATOM 806 C CA . SER A 1 104 ? -16.868 6.660 17.996 1.00 76.88 104 SER A CA 1
ATOM 807 C C . SER A 1 104 ? -17.310 6.994 16.562 1.00 76.88 104 SER A C 1
ATOM 809 O O . SER A 1 104 ? -17.090 6.204 15.638 1.00 76.88 104 SER A O 1
ATOM 811 N N . LYS A 1 105 ? -17.867 8.195 16.333 1.00 79.44 105 LYS A N 1
ATOM 812 C CA . LYS A 1 105 ? -18.226 8.665 14.978 1.00 79.44 105 LYS A CA 1
ATOM 813 C C . LYS A 1 105 ? -16.993 8.790 14.074 1.00 79.44 105 LYS A C 1
ATOM 815 O O . LYS A 1 105 ? -17.056 8.406 12.905 1.00 79.44 105 LYS A O 1
ATOM 820 N N . GLY A 1 106 ? -15.872 9.273 14.615 1.00 82.69 106 GLY A N 1
ATOM 821 C CA . GLY A 1 106 ? -14.594 9.344 13.905 1.00 82.69 106 GLY A CA 1
ATOM 822 C C . GLY A 1 106 ? -14.083 7.970 13.462 1.00 82.69 106 GLY A C 1
ATOM 823 O O . GLY A 1 106 ? -13.694 7.810 12.308 1.00 82.69 106 GLY A O 1
ATOM 824 N N . LEU A 1 107 ? -14.159 6.957 14.331 1.00 82.56 107 LEU A N 1
ATOM 825 C CA . LEU A 1 107 ? -13.753 5.584 14.006 1.00 82.56 107 LEU A CA 1
ATOM 826 C C . LEU A 1 107 ? -14.667 4.900 12.997 1.00 82.56 107 LEU A C 1
ATOM 828 O O . LEU A 1 107 ? -14.178 4.150 12.154 1.00 82.56 107 LEU A O 1
ATOM 832 N N . LEU A 1 108 ? -15.973 5.167 13.054 1.00 84.56 108 LEU A N 1
ATOM 833 C CA . LEU A 1 108 ? -16.922 4.689 12.049 1.00 84.56 108 LEU A CA 1
ATOM 834 C C . LEU A 1 108 ? -16.608 5.255 10.667 1.00 84.56 108 LEU A C 1
ATOM 836 O O . LEU A 1 108 ? -16.644 4.521 9.680 1.00 84.56 108 LEU A O 1
ATOM 840 N N . ARG A 1 109 ? -16.283 6.550 10.590 1.00 87.62 109 ARG A N 1
ATOM 841 C CA . ARG A 1 109 ? -15.841 7.165 9.338 1.00 87.62 109 ARG A CA 1
ATOM 842 C C . ARG A 1 109 ? -14.511 6.569 8.879 1.00 87.62 109 ARG A C 1
ATOM 844 O O . ARG A 1 109 ? -14.417 6.155 7.731 1.00 87.62 109 ARG A O 1
ATOM 851 N N . LEU A 1 110 ? -13.531 6.444 9.776 1.00 87.88 110 LEU A N 1
ATOM 852 C CA . LEU A 1 110 ? -12.229 5.860 9.453 1.00 87.88 110 LEU A CA 1
ATOM 853 C C . LEU A 1 110 ? -12.353 4.418 8.937 1.00 87.88 110 LEU A C 1
ATOM 855 O O . LEU A 1 110 ? -11.647 4.046 8.004 1.00 87.88 110 LEU A O 1
ATOM 859 N N . ALA A 1 111 ? -13.258 3.611 9.499 1.00 88.81 111 ALA A N 1
ATOM 860 C CA . ALA A 1 111 ? -13.531 2.259 9.013 1.00 88.81 111 ALA A CA 1
ATOM 861 C C . ALA A 1 111 ? -14.056 2.282 7.569 1.00 88.81 111 ALA A C 1
ATOM 863 O O . ALA A 1 111 ? -13.550 1.549 6.722 1.00 88.81 111 ALA A O 1
ATOM 864 N N . LYS A 1 112 ? -15.016 3.169 7.264 1.00 89.94 112 LYS A N 1
ATOM 865 C CA . LYS A 1 112 ? -15.541 3.343 5.898 1.00 89.94 112 LYS A CA 1
ATOM 866 C C . LYS A 1 112 ? -14.445 3.758 4.916 1.00 89.94 112 LYS A C 1
ATOM 868 O O . LYS A 1 112 ? -14.282 3.107 3.892 1.00 89.94 112 LYS A O 1
ATOM 873 N N . GLU A 1 113 ? -13.653 4.769 5.261 1.00 90.88 113 GLU A N 1
ATOM 874 C CA . GLU A 1 113 ? -12.542 5.240 4.423 1.00 90.88 113 GLU A CA 1
ATOM 875 C C . GLU A 1 113 ? -11.471 4.146 4.229 1.00 90.88 113 GLU A C 1
ATOM 877 O O . GLU A 1 113 ? -10.907 4.001 3.146 1.00 90.88 113 GLU A O 1
ATOM 882 N N . THR A 1 114 ? -11.228 3.310 5.248 1.00 91.62 114 THR A N 1
ATOM 883 C CA . THR A 1 114 ? -10.313 2.158 5.148 1.00 91.62 114 THR A CA 1
ATOM 884 C C . THR A 1 114 ? -10.836 1.107 4.166 1.00 91.62 114 THR A C 1
ATOM 886 O O . THR A 1 114 ? -10.058 0.572 3.374 1.00 91.62 114 THR A O 1
ATOM 889 N N . VAL A 1 115 ? -12.143 0.823 4.182 1.00 91.94 115 VAL A N 1
ATOM 890 C CA . VAL A 1 115 ? -12.785 -0.089 3.219 1.00 91.94 115 VAL A CA 1
ATOM 891 C C . VAL A 1 115 ? -12.714 0.483 1.803 1.00 91.94 115 VAL A C 1
ATOM 893 O O . VAL A 1 115 ? -12.363 -0.240 0.873 1.00 91.94 115 VAL A O 1
ATOM 896 N N . GLU A 1 116 ? -12.973 1.778 1.626 1.00 92.44 116 GLU A N 1
ATOM 897 C CA . GLU A 1 116 ? -12.836 2.451 0.328 1.00 92.44 116 GLU A CA 1
ATOM 898 C C . GLU A 1 116 ? -11.396 2.388 -0.195 1.00 92.44 116 GLU A C 1
ATOM 900 O O . GLU A 1 116 ? -11.173 2.086 -1.370 1.00 92.44 116 GLU A O 1
ATOM 905 N N . LEU A 1 117 ? -10.404 2.595 0.676 1.00 91.56 117 LEU A N 1
ATOM 906 C CA . LEU A 1 117 ? -8.992 2.456 0.327 1.00 91.56 117 LEU A CA 1
ATOM 907 C C . LEU A 1 117 ? -8.646 1.013 -0.077 1.00 91.56 117 LEU A C 1
ATOM 909 O O . LEU A 1 117 ? -7.943 0.815 -1.068 1.00 91.56 117 LEU A O 1
ATOM 913 N N . ALA A 1 118 ? -9.182 0.009 0.623 1.00 92.94 118 ALA A N 1
ATOM 914 C CA . ALA A 1 118 ? -9.009 -1.401 0.267 1.00 92.94 118 ALA A CA 1
ATOM 915 C C . ALA A 1 118 ? -9.638 -1.743 -1.095 1.00 92.94 118 ALA A C 1
ATOM 917 O O . ALA A 1 118 ? -9.043 -2.471 -1.893 1.00 92.94 118 ALA A O 1
ATOM 918 N N . MET A 1 119 ? -10.821 -1.200 -1.389 1.00 92.12 119 MET A N 1
ATOM 919 C CA . MET A 1 119 ? -11.486 -1.380 -2.682 1.00 92.12 119 MET A CA 1
ATOM 920 C C . MET A 1 119 ? -10.698 -0.709 -3.807 1.00 92.12 119 MET A C 1
ATOM 922 O O . MET A 1 119 ? -10.425 -1.338 -4.828 1.00 92.12 119 MET A O 1
ATOM 926 N N . LYS A 1 120 ? -10.230 0.526 -3.590 1.00 91.31 120 LYS A N 1
ATOM 927 C CA . LYS A 1 120 ? -9.374 1.238 -4.545 1.00 91.31 120 LYS A CA 1
ATOM 928 C C . LYS A 1 120 ? -8.097 0.456 -4.851 1.00 91.31 120 LYS A C 1
ATOM 930 O O . LYS A 1 120 ? -7.715 0.349 -6.016 1.00 91.31 120 LYS A O 1
ATOM 935 N N . GLU A 1 121 ? -7.460 -0.106 -3.829 1.00 91.94 121 GLU A N 1
ATOM 936 C CA . GLU A 1 121 ? -6.277 -0.955 -3.967 1.00 91.94 121 GLU A CA 1
ATOM 937 C C . GLU A 1 121 ? -6.562 -2.209 -4.806 1.00 91.94 121 GLU A C 1
ATOM 939 O O . GLU A 1 121 ? -5.821 -2.531 -5.744 1.00 91.94 121 GLU A O 1
ATOM 944 N N . LYS A 1 122 ? -7.672 -2.892 -4.503 1.00 91.31 122 LYS A N 1
ATOM 945 C CA . LYS A 1 122 ? -8.129 -4.089 -5.217 1.00 91.31 122 LYS A CA 1
ATOM 946 C C . LYS A 1 122 ? -8.428 -3.811 -6.691 1.00 91.31 122 LYS A C 1
ATOM 948 O O . LYS A 1 122 ? -8.092 -4.624 -7.545 1.00 91.31 122 LYS A O 1
ATOM 953 N N . GLU A 1 123 ? -9.061 -2.687 -6.999 1.00 91.06 123 GLU A N 1
ATOM 954 C CA . GLU A 1 123 ? -9.519 -2.378 -8.357 1.00 91.06 123 GLU A CA 1
ATOM 955 C C . GLU A 1 123 ? -8.441 -1.715 -9.218 1.00 91.06 123 GLU A C 1
ATOM 957 O O . GLU A 1 123 ? -8.360 -1.977 -10.416 1.00 91.06 123 GLU A O 1
ATOM 962 N N . THR A 1 124 ? -7.611 -0.855 -8.624 1.00 89.81 124 THR A N 1
ATOM 963 C CA . THR A 1 124 ? -6.681 -0.002 -9.381 1.00 89.81 124 THR A CA 1
ATOM 964 C C . THR A 1 124 ? -5.293 -0.620 -9.486 1.00 89.81 124 THR A C 1
ATOM 966 O O . THR A 1 124 ? -4.720 -0.664 -10.572 1.00 89.81 124 THR A O 1
ATOM 969 N N . PHE A 1 125 ? -4.736 -1.093 -8.370 1.00 89.94 125 PHE A N 1
ATOM 970 C CA . PHE A 1 125 ? -3.316 -1.453 -8.292 1.00 89.94 125 PHE A CA 1
ATOM 971 C C . PHE A 1 125 ? -3.086 -2.961 -8.321 1.00 89.94 125 PHE A C 1
ATOM 973 O O . PHE A 1 125 ? -2.114 -3.434 -8.910 1.00 89.94 125 PHE A O 1
ATOM 980 N N . SER A 1 126 ? -4.014 -3.734 -7.761 1.00 87.94 126 SER A N 1
ATOM 981 C CA . SER A 1 126 ? -3.896 -5.191 -7.713 1.00 87.94 126 SER A CA 1
ATOM 982 C C . SER A 1 126 ? -3.781 -5.869 -9.084 1.00 87.94 126 SER A C 1
ATOM 984 O O . SER A 1 126 ? -2.976 -6.792 -9.185 1.00 87.94 126 SER A O 1
ATOM 986 N N . PRO A 1 127 ? -4.470 -5.437 -10.164 1.00 88.62 127 PRO A N 1
ATOM 987 C CA . PRO A 1 127 ? -4.281 -6.039 -11.488 1.00 88.62 127 PRO A CA 1
ATOM 988 C C . PRO A 1 127 ? -2.839 -5.950 -12.008 1.00 88.62 127 PRO A C 1
ATOM 990 O O . PRO A 1 127 ? -2.388 -6.846 -12.719 1.00 88.62 127 PRO A O 1
ATOM 993 N N . ILE A 1 128 ? -2.110 -4.894 -11.634 1.00 87.81 128 ILE A N 1
ATOM 994 C CA . ILE A 1 128 ? -0.703 -4.702 -12.004 1.00 87.81 128 ILE A CA 1
ATOM 995 C C . ILE A 1 128 ? 0.194 -5.484 -11.055 1.00 87.81 128 ILE A C 1
ATOM 997 O O . ILE A 1 128 ? 1.051 -6.244 -11.495 1.00 87.81 128 ILE A O 1
ATOM 1001 N N . LEU A 1 129 ? -0.015 -5.329 -9.747 1.00 86.50 129 LEU A N 1
ATOM 1002 C CA . LEU A 1 129 ? 0.826 -5.948 -8.726 1.00 86.50 129 LEU A CA 1
ATOM 1003 C C . LEU A 1 129 ? 0.738 -7.481 -8.750 1.00 86.50 129 LEU A C 1
ATOM 1005 O O . LEU A 1 129 ? 1.756 -8.140 -8.564 1.00 86.50 129 LEU A O 1
ATOM 1009 N N . ASN A 1 130 ? -0.427 -8.055 -9.068 1.00 85.31 130 ASN A N 1
ATOM 1010 C CA . ASN A 1 130 ? -0.621 -9.507 -9.156 1.00 85.31 130 ASN A CA 1
ATOM 1011 C C . ASN A 1 130 ? 0.211 -10.171 -10.264 1.00 85.31 130 ASN A C 1
ATOM 1013 O O . ASN A 1 130 ? 0.500 -11.360 -10.162 1.00 85.31 130 ASN A O 1
ATOM 1017 N N . ARG A 1 131 ? 0.635 -9.421 -11.293 1.00 83.25 131 ARG A N 1
ATOM 1018 C CA . ARG A 1 131 ? 1.557 -9.929 -12.328 1.00 83.25 131 ARG A CA 1
ATOM 1019 C C . ARG A 1 131 ? 2.956 -10.210 -11.779 1.00 83.25 131 ARG A C 1
ATOM 1021 O O . ARG A 1 131 ? 3.703 -10.977 -12.375 1.00 83.25 131 ARG A O 1
ATOM 1028 N N . TRP A 1 132 ? 3.295 -9.594 -10.649 1.00 78.31 132 TRP A N 1
ATOM 1029 C CA . TRP A 1 132 ? 4.611 -9.669 -10.020 1.00 78.31 132 TRP A CA 1
ATOM 1030 C C . TRP A 1 132 ? 4.571 -10.326 -8.640 1.00 78.31 132 TRP A C 1
ATOM 1032 O O . TRP A 1 132 ? 5.598 -10.809 -8.172 1.00 78.31 132 TRP A O 1
ATOM 1042 N N . HIS A 1 133 ? 3.405 -10.349 -7.988 1.00 75.94 133 HIS A N 1
ATOM 1043 C CA . HIS A 1 133 ? 3.212 -10.968 -6.686 1.00 75.94 133 HIS A CA 1
ATOM 1044 C C . HIS A 1 133 ? 1.775 -11.477 -6.496 1.00 75.94 133 HIS A C 1
ATOM 1046 O O . HIS A 1 133 ? 0.845 -10.696 -6.297 1.00 75.94 133 HIS A O 1
ATOM 1052 N N . LEU A 1 134 ? 1.597 -12.802 -6.498 1.00 76.12 134 LEU A N 1
ATOM 1053 C CA . LEU A 1 134 ? 0.282 -13.466 -6.474 1.00 76.12 134 LEU A CA 1
ATOM 1054 C C . LEU A 1 134 ? -0.578 -13.137 -5.238 1.00 76.12 134 LEU A C 1
ATOM 1056 O O . LEU A 1 134 ? -1.791 -13.337 -5.262 1.00 76.12 134 LEU A O 1
ATOM 1060 N N . ILE A 1 135 ? 0.029 -12.634 -4.159 1.00 82.81 135 ILE A N 1
ATOM 1061 C CA . ILE A 1 135 ? -0.659 -12.293 -2.905 1.00 82.81 135 ILE A CA 1
ATOM 1062 C C . ILE A 1 135 ? -0.681 -10.782 -2.611 1.00 82.81 135 ILE A C 1
ATOM 1064 O O . ILE A 1 135 ? -0.979 -10.394 -1.481 1.00 82.81 135 ILE A O 1
ATOM 1068 N N . ALA A 1 136 ? -0.434 -9.919 -3.605 1.00 84.38 136 ALA A N 1
ATOM 1069 C CA . ALA A 1 136 ? -0.389 -8.460 -3.436 1.00 84.38 136 ALA A CA 1
ATOM 1070 C C . ALA A 1 136 ? -1.640 -7.878 -2.748 1.00 84.38 136 ALA A C 1
ATOM 1072 O O . ALA A 1 136 ? -1.526 -7.144 -1.765 1.00 84.38 136 ALA A O 1
ATOM 1073 N N . VAL A 1 137 ? -2.836 -8.290 -3.191 1.00 87.38 137 VAL A N 1
ATOM 1074 C CA . VAL A 1 137 ? -4.123 -7.898 -2.576 1.00 87.38 137 VAL A CA 1
ATOM 1075 C C . VAL A 1 137 ? -4.147 -8.233 -1.082 1.00 87.38 137 VAL A C 1
ATOM 1077 O O . VAL A 1 137 ? -4.588 -7.440 -0.252 1.00 87.38 137 VAL A O 1
ATOM 1080 N N . ARG A 1 138 ? -3.671 -9.432 -0.731 1.00 87.88 138 ARG A N 1
ATOM 1081 C CA . ARG A 1 138 ? -3.707 -9.956 0.638 1.00 87.88 138 ARG A CA 1
ATOM 1082 C C . ARG A 1 138 ? -2.753 -9.173 1.539 1.00 87.88 138 ARG A C 1
ATOM 1084 O O . ARG A 1 138 ? -3.106 -8.851 2.671 1.00 87.88 138 ARG A O 1
ATOM 1091 N N . VAL A 1 139 ? -1.578 -8.824 1.019 1.00 90.06 139 VAL A N 1
ATOM 1092 C CA . VAL A 1 139 ? -0.581 -8.006 1.720 1.00 90.06 139 VAL A CA 1
ATOM 1093 C C . VAL A 1 139 ? -1.111 -6.600 1.983 1.00 90.06 139 VAL A C 1
ATOM 1095 O O . VAL A 1 139 ? -0.971 -6.094 3.101 1.00 90.06 139 VAL A O 1
ATOM 1098 N N . ALA A 1 140 ? -1.782 -5.989 1.008 1.00 91.06 140 ALA A N 1
ATOM 1099 C CA . ALA A 1 140 ? -2.397 -4.682 1.194 1.00 91.06 140 ALA A CA 1
ATOM 1100 C C . ALA A 1 140 ? -3.539 -4.717 2.221 1.00 91.06 140 ALA A C 1
ATOM 1102 O O . ALA A 1 140 ? -3.556 -3.907 3.148 1.00 91.06 140 ALA A O 1
ATOM 1103 N N . ALA A 1 141 ? -4.440 -5.701 2.123 1.00 91.12 141 ALA A N 1
ATOM 1104 C CA . ALA A 1 141 ? -5.548 -5.874 3.062 1.00 91.12 141 ALA A CA 1
ATOM 1105 C C . ALA A 1 141 ? -5.060 -6.085 4.505 1.00 91.12 141 ALA A C 1
ATOM 1107 O O . ALA A 1 141 ? -5.540 -5.424 5.424 1.00 91.12 141 ALA A O 1
ATOM 1108 N N . M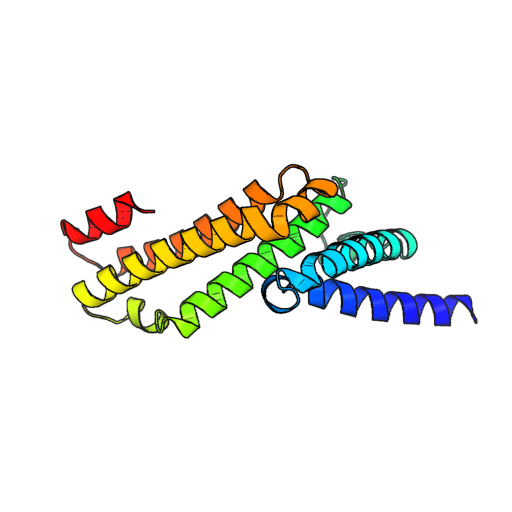ET A 1 142 ? -4.054 -6.942 4.710 1.00 91.88 142 MET A N 1
ATOM 1109 C CA . MET A 1 142 ? -3.451 -7.164 6.028 1.00 91.88 142 MET A CA 1
ATOM 1110 C C . MET A 1 142 ? -2.774 -5.898 6.566 1.00 91.88 142 MET A C 1
ATOM 1112 O O . MET A 1 142 ? -2.864 -5.598 7.755 1.00 91.88 142 MET A O 1
ATOM 1116 N N . THR A 1 143 ? -2.121 -5.127 5.694 1.00 92.50 143 THR A N 1
ATOM 1117 C CA . THR A 1 143 ? -1.509 -3.848 6.077 1.00 92.50 143 THR A CA 1
ATOM 1118 C C . THR A 1 143 ? -2.569 -2.847 6.536 1.00 92.50 143 THR A C 1
ATOM 1120 O O . THR A 1 143 ? -2.405 -2.246 7.596 1.00 92.50 143 THR A O 1
ATOM 1123 N N . LEU A 1 144 ? -3.674 -2.707 5.795 1.00 92.38 144 LEU A N 1
ATOM 1124 C CA . LEU A 1 144 ? -4.793 -1.837 6.174 1.00 92.38 144 LEU A CA 1
ATOM 1125 C C . LEU A 1 144 ? -5.439 -2.272 7.488 1.00 92.38 144 LEU A C 1
ATOM 1127 O O . LEU A 1 144 ? -5.643 -1.435 8.366 1.00 92.38 144 LEU A O 1
ATOM 1131 N N . HIS A 1 145 ? -5.690 -3.572 7.652 1.00 92.31 145 HIS A N 1
ATOM 1132 C CA . HIS A 1 145 ? -6.230 -4.125 8.890 1.00 92.31 145 HIS A CA 1
ATOM 1133 C C . HIS A 1 145 ? -5.316 -3.813 10.086 1.00 92.31 145 HIS A C 1
ATOM 1135 O O . HIS A 1 145 ? -5.782 -3.321 11.111 1.00 92.31 145 HIS A O 1
ATOM 1141 N N . ASN A 1 146 ? -3.998 -3.985 9.941 1.00 89.94 146 ASN A N 1
ATOM 1142 C CA . ASN A 1 146 ? -3.030 -3.651 10.991 1.00 89.94 146 ASN A CA 1
ATOM 1143 C C . ASN A 1 146 ? -2.987 -2.145 11.312 1.00 89.94 146 ASN A C 1
ATOM 1145 O O . ASN A 1 146 ? -2.864 -1.760 12.482 1.00 89.94 146 ASN A O 1
ATOM 1149 N N . CYS A 1 147 ? -3.087 -1.284 10.295 1.00 88.19 147 CYS A N 1
ATOM 1150 C CA . CYS A 1 147 ? -3.156 0.165 10.471 1.00 88.19 147 CYS A CA 1
ATOM 1151 C C . CYS A 1 147 ? -4.412 0.574 11.250 1.00 88.19 147 CYS A C 1
ATOM 1153 O O . CYS A 1 147 ? -4.294 1.239 12.282 1.00 88.19 147 CYS A O 1
ATOM 1155 N N . TYR A 1 148 ? -5.591 0.121 10.815 1.00 89.00 148 TYR A N 1
ATOM 1156 C CA . TYR A 1 148 ? -6.855 0.401 11.497 1.00 89.00 148 TYR A CA 1
ATOM 1157 C C . TYR A 1 148 ? -6.880 -0.182 12.913 1.00 89.00 148 TYR A C 1
ATOM 1159 O O . TYR A 1 148 ? -7.172 0.534 13.868 1.00 89.00 148 TYR A O 1
ATOM 1167 N N . GLY A 1 149 ? -6.467 -1.441 13.080 1.00 86.19 149 GLY A N 1
ATOM 1168 C CA . GLY A 1 149 ? -6.402 -2.114 14.376 1.00 86.19 149 GLY A CA 1
ATOM 1169 C C . GLY A 1 149 ? -5.489 -1.404 15.380 1.00 86.19 149 GLY A C 1
ATOM 1170 O O . GLY A 1 149 ? -5.773 -1.389 16.575 1.00 86.19 149 GLY A O 1
ATOM 1171 N N . THR A 1 150 ? -4.422 -0.744 14.917 1.00 86.88 150 THR A N 1
ATOM 1172 C CA . THR A 1 150 ? -3.565 0.079 15.786 1.00 86.88 150 THR A CA 1
ATOM 1173 C C . THR A 1 150 ? -4.288 1.327 16.293 1.00 86.88 150 THR A C 1
ATOM 1175 O O . THR A 1 150 ? -4.118 1.690 17.456 1.00 86.88 150 THR A O 1
ATOM 1178 N N . VAL A 1 151 ? -5.106 1.971 15.455 1.00 84.19 151 VAL A N 1
ATOM 1179 C CA . VAL A 1 151 ? -5.931 3.121 15.860 1.00 84.19 151 VAL A CA 1
ATOM 1180 C C . VAL A 1 151 ? -7.051 2.672 16.798 1.00 84.19 151 VAL A C 1
ATOM 1182 O O . VAL A 1 151 ? -7.226 3.252 17.867 1.00 84.19 151 VAL A O 1
ATOM 1185 N N . LEU A 1 152 ? -7.758 1.599 16.440 1.00 84.50 152 LEU A N 1
ATOM 1186 C CA . LEU A 1 152 ? -8.838 1.032 17.240 1.00 84.50 152 LEU A CA 1
ATOM 1187 C C . LEU A 1 152 ? -8.350 0.614 18.630 1.00 84.50 152 LEU A C 1
ATOM 1189 O O . LEU A 1 152 ? -8.975 0.956 19.628 1.00 84.50 152 LEU A O 1
ATOM 1193 N N . ARG A 1 153 ? -7.200 -0.066 18.716 1.00 83.62 153 ARG A N 1
ATOM 1194 C CA . ARG A 1 153 ? -6.606 -0.463 19.998 1.00 83.62 153 ARG A CA 1
ATOM 1195 C C . ARG A 1 153 ? -6.303 0.744 20.883 1.00 83.62 153 ARG A C 1
ATOM 1197 O O . ARG A 1 153 ? -6.617 0.692 22.064 1.00 83.62 153 ARG A O 1
ATOM 1204 N N . LYS A 1 154 ? -5.743 1.824 20.323 1.00 79.25 154 LYS A N 1
ATOM 1205 C CA . LYS A 1 154 ? -5.477 3.065 21.075 1.00 79.25 154 LYS A CA 1
ATOM 1206 C C . LYS A 1 154 ? -6.757 3.700 21.625 1.00 79.25 154 LYS A C 1
ATOM 1208 O O . LYS A 1 154 ? -6.750 4.189 22.748 1.00 79.25 154 LYS A O 1
ATOM 1213 N N . TYR A 1 155 ? -7.845 3.668 20.859 1.00 76.62 155 TYR A N 1
ATOM 1214 C CA . TYR A 1 155 ? -9.147 4.137 21.329 1.00 76.62 155 TYR A CA 1
ATOM 1215 C C . TYR A 1 155 ? -9.693 3.267 22.464 1.00 76.62 155 TYR A C 1
ATOM 1217 O O . TYR A 1 155 ? -10.064 3.790 23.506 1.00 76.62 155 TYR A O 1
ATOM 1225 N N . LEU A 1 156 ? -9.673 1.941 22.306 1.00 76.25 156 LEU A N 1
ATOM 1226 C CA . LEU A 1 156 ? -10.173 1.016 23.327 1.00 76.25 156 LEU A CA 1
ATOM 1227 C C . LEU A 1 156 ? -9.392 1.108 24.642 1.00 76.25 156 LEU A C 1
ATOM 1229 O O . LEU A 1 156 ? -9.990 0.986 25.702 1.00 76.25 156 LEU A O 1
ATOM 1233 N N . THR A 1 157 ? -8.082 1.370 24.597 1.00 77.50 157 THR A N 1
ATOM 1234 C CA . THR A 1 157 ? -7.292 1.620 25.815 1.00 77.50 157 THR A CA 1
ATOM 1235 C C . THR A 1 157 ? -7.651 2.931 26.520 1.00 77.50 157 THR A C 1
ATOM 1237 O O . THR A 1 157 ? -7.296 3.095 27.682 1.00 77.50 157 THR A O 1
ATOM 1240 N N . GLY A 1 158 ? -8.321 3.864 25.836 1.00 66.56 158 GLY A N 1
ATOM 1241 C CA . GLY A 1 158 ? -8.748 5.151 26.391 1.00 66.56 158 GLY A CA 1
ATOM 1242 C C . GLY A 1 158 ? -10.151 5.153 27.007 1.00 66.56 158 GLY A C 1
ATOM 1243 O O . GLY A 1 158 ? -10.495 6.116 27.684 1.00 66.56 158 GLY A O 1
ATOM 1244 N N . ILE A 1 159 ? -10.957 4.103 26.809 1.00 63.41 159 ILE A N 1
ATOM 1245 C CA . ILE A 1 159 ? -12.352 4.039 27.277 1.00 63.41 159 ILE A CA 1
ATOM 1246 C C . ILE A 1 159 ? -12.457 3.074 28.456 1.00 63.41 159 ILE A C 1
ATOM 1248 O O . ILE A 1 159 ? -12.032 1.924 28.363 1.00 63.41 159 ILE A O 1
ATOM 1252 N N . SER A 1 160 ? -13.073 3.513 29.553 1.00 54.81 160 SER A N 1
ATOM 1253 C CA . SER A 1 160 ? -13.246 2.708 30.769 1.00 54.81 160 SER A CA 1
ATOM 1254 C C . SER A 1 160 ? -14.524 1.853 30.788 1.00 54.81 160 SER A C 1
ATOM 1256 O O . SER A 1 160 ? -14.600 0.908 31.570 1.00 54.81 160 SER A O 1
ATOM 1258 N N . ILE A 1 161 ? -15.525 2.142 29.938 1.00 54.97 161 ILE A N 1
ATOM 1259 C CA . ILE A 1 161 ? -16.819 1.433 29.902 1.00 54.97 161 ILE A CA 1
ATOM 1260 C C . ILE A 1 161 ? -17.237 1.123 28.454 1.00 54.97 161 ILE A C 1
ATOM 1262 O O . ILE A 1 161 ? -17.414 2.014 27.623 1.00 54.97 161 ILE A O 1
ATOM 1266 N N . LEU A 1 162 ? -17.443 -0.161 28.148 1.00 53.09 162 LEU A N 1
ATOM 1267 C CA . LEU A 1 162 ? -17.835 -0.630 26.817 1.00 53.09 162 LEU A CA 1
ATOM 1268 C C . LEU A 1 162 ? -19.326 -0.330 26.553 1.00 53.09 162 LEU A C 1
ATOM 1270 O O . LEU A 1 162 ? -20.205 -1.071 26.986 1.00 53.09 162 LEU A O 1
ATOM 1274 N N . SER A 1 163 ? -19.637 0.765 25.855 1.00 57.22 163 SER A N 1
ATOM 1275 C CA . SER A 1 163 ? -21.021 1.093 25.470 1.00 57.22 163 SER A CA 1
ATOM 1276 C C . SER A 1 163 ? -21.462 0.359 24.192 1.00 57.22 163 SER A C 1
ATOM 1278 O O . SER A 1 163 ? -20.634 -0.030 23.365 1.00 57.22 163 SER A O 1
ATOM 1280 N N . ASN A 1 164 ? -22.778 0.256 23.950 1.00 58.50 164 ASN A N 1
ATOM 1281 C CA . ASN A 1 164 ? -23.351 -0.294 22.704 1.00 58.50 164 ASN A CA 1
ATOM 1282 C C . ASN A 1 164 ? -22.788 0.356 21.418 1.00 58.50 164 ASN A C 1
ATOM 1284 O O . ASN A 1 164 ? -22.800 -0.252 20.349 1.00 58.50 164 ASN A O 1
ATOM 1288 N N . LYS A 1 165 ? -22.254 1.581 21.503 1.00 58.34 165 LYS A N 1
ATOM 1289 C CA . LYS A 1 165 ? -21.623 2.279 20.372 1.00 58.34 165 LYS A CA 1
ATOM 1290 C C . LYS A 1 165 ? -20.219 1.736 20.070 1.00 58.34 165 LYS A C 1
ATOM 1292 O O . LYS A 1 165 ? -19.852 1.638 18.901 1.00 58.34 165 LYS A O 1
ATOM 1297 N N . VAL A 1 166 ? -19.466 1.321 21.095 1.00 61.69 166 VAL A N 1
ATOM 1298 C CA . VAL A 1 166 ? -18.171 0.633 20.933 1.00 61.69 166 VAL A CA 1
ATOM 1299 C C . VAL A 1 166 ? -18.380 -0.725 20.260 1.00 61.69 166 VAL A C 1
ATOM 1301 O O . VAL A 1 166 ? -17.627 -1.081 19.358 1.00 61.69 166 VAL A O 1
ATOM 1304 N N . ILE A 1 167 ? -19.470 -1.426 20.593 1.00 61.94 167 ILE A N 1
ATOM 1305 C CA . ILE A 1 167 ? -19.875 -2.672 19.918 1.00 61.94 167 ILE A CA 1
ATOM 1306 C C . ILE A 1 167 ? -20.107 -2.434 18.415 1.00 61.94 167 ILE A C 1
ATOM 1308 O O . ILE A 1 167 ? -19.637 -3.212 17.589 1.00 61.94 167 ILE A O 1
ATOM 1312 N N . GLY A 1 168 ? -20.751 -1.326 18.034 1.00 65.56 168 GLY A N 1
ATOM 1313 C CA . GLY A 1 168 ? -20.977 -0.974 16.624 1.00 65.56 168 GLY A CA 1
ATOM 1314 C C . GLY A 1 168 ? -19.717 -0.587 15.832 1.00 65.56 168 GLY A C 1
ATOM 1315 O O . GLY A 1 168 ? -19.731 -0.661 14.598 1.00 65.56 168 GLY A O 1
ATOM 1316 N N . VAL A 1 169 ? -18.644 -0.173 16.517 1.00 64.62 169 VAL A N 1
ATOM 1317 C CA . VAL A 1 169 ? -17.306 0.014 15.925 1.00 64.62 169 VAL A CA 1
ATOM 1318 C C . VAL A 1 169 ? -16.606 -1.339 15.786 1.00 64.62 169 VAL A C 1
ATOM 1320 O O . VAL A 1 169 ? -16.091 -1.641 14.715 1.00 64.62 169 VAL A O 1
ATOM 1323 N N . LEU A 1 170 ? -16.654 -2.178 16.827 1.00 67.38 170 LEU A N 1
ATOM 1324 C CA . LEU A 1 170 ? -16.064 -3.522 16.832 1.00 67.38 170 LEU A CA 1
ATOM 1325 C C . LEU A 1 170 ? -16.669 -4.442 15.763 1.00 67.38 170 LEU A C 1
ATOM 1327 O O . LEU A 1 170 ? -15.940 -5.185 15.126 1.00 67.38 170 LEU A O 1
ATOM 1331 N N . GLN A 1 171 ? -17.977 -4.360 15.508 1.00 67.81 171 GLN A N 1
ATOM 1332 C CA . GLN A 1 171 ? -18.641 -5.135 14.449 1.00 67.81 171 GLN A CA 1
ATOM 1333 C C . GLN A 1 171 ? -18.184 -4.781 13.024 1.00 67.81 171 GLN A C 1
ATOM 1335 O O . GLN A 1 171 ? -18.492 -5.514 12.089 1.00 67.81 171 GLN A O 1
ATOM 1340 N N . ARG A 1 172 ? -17.516 -3.637 12.834 1.00 67.81 172 ARG A N 1
ATOM 1341 C CA . ARG A 1 172 ? -17.041 -3.155 11.527 1.00 67.81 172 ARG A CA 1
ATOM 1342 C C . ARG A 1 172 ? -15.518 -3.223 11.374 1.00 67.81 172 ARG A C 1
ATOM 1344 O O . ARG A 1 172 ? -15.020 -2.804 10.329 1.00 67.81 172 ARG A O 1
ATOM 1351 N N . ALA A 1 173 ? -14.813 -3.679 12.409 1.00 56.34 173 ALA A N 1
ATOM 1352 C CA . ALA A 1 173 ? -13.366 -3.885 12.430 1.00 56.34 173 ALA A CA 1
ATOM 1353 C C . ALA A 1 173 ? -12.995 -5.254 11.844 1.00 56.34 173 ALA A C 1
ATOM 1355 O O . ALA A 1 173 ? -11.917 -5.338 11.210 1.00 56.34 173 ALA A O 1
#

Sequence (173 aa):
MYSKVLSSVLTSMQVWSEMRLLDYHKSFHKGTVGLMENLLSFALSVAKILNKGISNLKRGNGVEDSTGSRVDYFIKLSVRNAFSKMFEIGGNSKIVEAEDEKASKGLLRLAKETVELAMKEKETFSPILNRWHLIAVRVAAMTLHNCYGTVLRKYLTGISILSNKVIGVLQRA

Secondary structure (DSSP, 8-state):
-HHHHHHHHHHHHHHHHHHHHTTHHHH--TTTHHHHHHHHHHHHHHHHHTT--GGGTS-----S-HHHHHHHHHHHHHHHHHHHHHHHHTTGGGGGTS-HHHHHHHHHHHHHHHHHHHHHIIIIIHHHHTTT-TTHHHHHHHHHHHHHHHHHHHHHTT-SS--HHHHHHHTT-

Radius of gyration: 19.5 Å; chains: 1; bounding box: 58×32×50 Å

Foldseek 3Di:
DVVVVVLVVLVVLLVVLLVCLLQVVVNDDQVCLVVNLVSLVSNVVSCVVNVPACCVVDNDDDPDDSQQVSNLNSLLRNLLVVLVVVCVVLVVVCLLVDDPVVVLVSLVVSLVVLVVSLVCCVPRHCVSSCVRHVCSSVSNNVSSVVNSVVSLVSNVVRDPDCDPSNVVSVVSD

Organism: NCBI:txid39325

pLDDT: mean 79.08, std 14.32, range [35.44, 93.75]

InterPro domains:
  IPR008528 Protein unc-13 homologue [PTHR31280] (2-173)
  IPR060298 Protein unc-13 homolog, third domain [PF27629] (4-56)